Protein AF-A0A0B0D6A2-F1 (afdb_monomer)

Mean predicted aligned error: 3.32 Å

Nearest PDB structures (foldseek):
  2d1l-assembly1_A  TM=2.632E-01  e=4.284E+00  Mus musculus
  8vpb-assembly1_B  TM=2.645E-01  e=8.491E+00  Acetivibrio thermocellus ATCC 27405

pLDDT: mean 94.07, std 4.64, range [69.06, 98.62]

Structure (mmCIF, N/CA/C/O backbone):
data_AF-A0A0B0D6A2-F1
#
_entry.id   AF-A0A0B0D6A2-F1
#
loop_
_atom_site.group_PDB
_atom_site.id
_atom_site.type_symbol
_atom_site.label_atom_id
_atom_site.label_alt_id
_atom_site.label_comp_id
_atom_site.label_asym_id
_atom_site.label_entity_id
_atom_site.label_seq_id
_atom_site.pdbx_PDB_ins_code
_atom_site.Cartn_x
_atom_site.Cartn_y
_atom_site.Cartn_z
_atom_site.occupancy
_atom_site.B_iso_or_equiv
_atom_site.auth_seq_id
_atom_site.auth_comp_id
_atom_site.auth_asym_id
_atom_site.auth_atom_id
_atom_site.pdbx_PDB_model_num
ATOM 1 N N . MET A 1 1 ? -3.141 12.269 -12.142 1.00 69.06 1 MET A N 1
ATOM 2 C CA . MET A 1 1 ? -3.463 12.573 -13.558 1.00 69.06 1 MET A CA 1
ATOM 3 C C . MET A 1 1 ? -2.437 13.474 -14.232 1.00 69.06 1 MET A C 1
ATOM 5 O O . MET A 1 1 ? -1.941 13.069 -15.268 1.00 69.06 1 MET A O 1
ATOM 9 N N . ILE A 1 2 ? -2.063 14.629 -13.662 1.00 83.81 2 ILE A N 1
ATOM 10 C CA . ILE A 1 2 ? -1.021 15.495 -14.260 1.00 83.81 2 ILE A CA 1
ATOM 11 C C . ILE A 1 2 ? 0.312 14.745 -14.429 1.00 83.81 2 ILE A C 1
ATOM 13 O O . ILE A 1 2 ? 0.872 14.761 -15.517 1.00 83.81 2 ILE A O 1
ATOM 17 N N . ALA A 1 3 ? 0.753 14.009 -13.398 1.00 83.19 3 ALA A N 1
ATOM 18 C CA . ALA A 1 3 ? 1.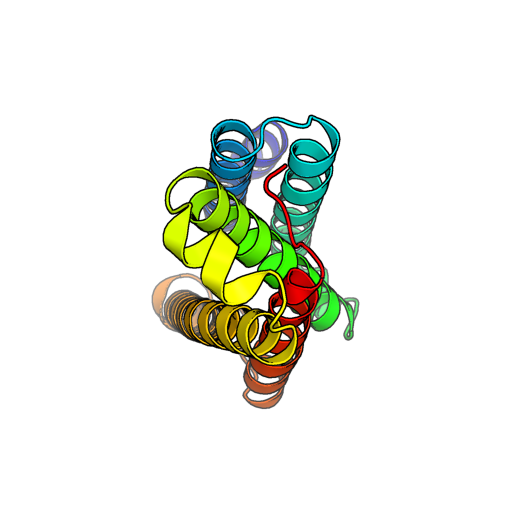948 13.163 -13.479 1.00 83.19 3 ALA A CA 1
ATOM 19 C C . ALA A 1 3 ? 1.858 12.156 -14.638 1.00 83.19 3 ALA A C 1
ATOM 21 O O . ALA A 1 3 ? 2.715 12.161 -15.506 1.00 83.19 3 ALA A O 1
ATOM 22 N N . ALA A 1 4 ? 0.779 11.370 -14.728 1.00 85.88 4 ALA A N 1
ATOM 23 C CA . ALA A 1 4 ? 0.582 10.424 -15.833 1.00 85.88 4 ALA A CA 1
ATOM 24 C C . ALA A 1 4 ? 0.647 11.098 -17.217 1.00 85.88 4 ALA A C 1
ATOM 26 O O . ALA A 1 4 ? 1.235 10.544 -18.136 1.00 85.88 4 ALA A O 1
ATOM 27 N N . GLY A 1 5 ? 0.093 12.308 -17.359 1.00 87.19 5 GLY A N 1
ATOM 28 C CA . GLY A 1 5 ? 0.196 13.085 -18.596 1.00 87.19 5 GLY A CA 1
ATOM 29 C C . GLY A 1 5 ? 1.639 13.444 -18.959 1.00 87.19 5 GLY A C 1
ATOM 30 O O . GLY A 1 5 ? 2.003 13.336 -20.122 1.00 87.19 5 GLY A O 1
ATOM 31 N N . TYR A 1 6 ? 2.465 13.807 -17.975 1.00 91.44 6 TYR A N 1
ATOM 32 C CA . TYR A 1 6 ? 3.890 14.083 -18.181 1.00 91.44 6 TYR A CA 1
ATOM 33 C C . TYR A 1 6 ? 4.639 12.848 -18.710 1.00 91.44 6 TYR A C 1
ATOM 35 O O . TYR A 1 6 ? 5.234 12.916 -19.779 1.00 91.44 6 TYR A O 1
ATOM 43 N N . TYR A 1 7 ? 4.504 11.691 -18.051 1.00 91.19 7 TYR A N 1
ATOM 44 C CA . TYR A 1 7 ? 5.149 10.446 -18.500 1.00 91.19 7 TYR A CA 1
ATOM 45 C C . TYR A 1 7 ? 4.638 9.952 -19.863 1.00 91.19 7 TYR A C 1
ATOM 47 O O . TYR A 1 7 ? 5.391 9.352 -20.628 1.00 91.19 7 TYR A O 1
ATOM 55 N N . ALA A 1 8 ? 3.370 10.217 -20.195 1.00 92.12 8 ALA A N 1
ATOM 56 C CA . ALA A 1 8 ? 2.814 9.873 -21.501 1.00 92.12 8 ALA A CA 1
ATOM 57 C C . ALA A 1 8 ? 3.469 10.666 -22.644 1.00 92.12 8 ALA A C 1
ATOM 59 O O . ALA A 1 8 ? 3.678 10.109 -23.720 1.00 92.12 8 ALA A O 1
ATOM 60 N N . LEU A 1 9 ? 3.819 11.938 -22.414 1.00 93.44 9 LEU A N 1
ATOM 61 C CA . LEU A 1 9 ? 4.528 12.760 -23.404 1.00 93.44 9 LEU A CA 1
ATOM 62 C C . LEU A 1 9 ? 5.934 12.220 -23.696 1.00 93.44 9 LEU A C 1
ATOM 64 O O . LEU A 1 9 ? 6.386 12.304 -24.835 1.00 93.44 9 LEU A O 1
ATOM 68 N N . ASP A 1 10 ? 6.565 11.591 -22.704 1.00 90.75 10 ASP A N 1
ATOM 69 C CA . ASP A 1 10 ? 7.868 10.931 -22.835 1.00 90.75 10 ASP A CA 1
ATOM 70 C C . ASP A 1 10 ? 7.766 9.484 -23.369 1.00 90.75 10 ASP A C 1
ATOM 72 O O . ASP A 1 10 ? 8.765 8.772 -23.448 1.00 90.75 10 ASP A O 1
ATOM 76 N N . GLY A 1 11 ? 6.564 9.011 -23.731 1.00 90.62 11 GLY A N 1
ATOM 77 C CA . GLY A 1 11 ? 6.340 7.664 -24.275 1.00 90.62 11 GLY A CA 1
ATOM 78 C C . GLY A 1 11 ? 6.455 6.527 -23.252 1.00 90.62 11 GLY A C 1
ATOM 79 O O . GLY A 1 11 ? 6.547 5.357 -23.628 1.00 90.62 11 GLY A O 1
ATOM 80 N N . ARG A 1 12 ? 6.433 6.842 -21.953 1.00 91.62 12 ARG A N 1
ATOM 81 C CA . ARG A 1 12 ? 6.666 5.900 -20.850 1.00 91.62 12 ARG A CA 1
ATOM 82 C C . ARG A 1 12 ? 5.379 5.193 -20.406 1.00 91.62 12 ARG A C 1
ATOM 84 O O . ARG A 1 12 ? 4.864 5.398 -19.310 1.00 91.62 12 ARG A O 1
ATOM 91 N N . TRP A 1 13 ? 4.818 4.366 -21.286 1.00 91.62 13 TRP A N 1
ATOM 92 C CA . TRP A 1 13 ? 3.461 3.814 -21.126 1.00 91.62 13 TRP A CA 1
ATOM 93 C C . TRP A 1 13 ? 3.270 2.865 -19.935 1.00 91.62 13 TRP A C 1
ATOM 95 O O . TRP A 1 13 ? 2.176 2.824 -19.369 1.00 91.62 13 TRP A O 1
ATOM 105 N N . VAL A 1 14 ? 4.311 2.134 -19.527 1.00 90.81 14 VAL A N 1
ATOM 106 C CA . VAL A 1 14 ? 4.262 1.279 -18.327 1.00 90.81 14 VAL A CA 1
ATOM 107 C C . VAL A 1 14 ? 4.082 2.142 -17.075 1.00 90.81 14 VAL A C 1
ATOM 109 O O . VAL A 1 14 ? 3.174 1.900 -16.282 1.00 90.81 14 VAL A O 1
ATOM 112 N N . ASP A 1 15 ? 4.856 3.221 -16.957 1.00 93.44 15 ASP A N 1
ATOM 113 C CA . ASP A 1 15 ? 4.767 4.164 -15.836 1.00 93.44 15 ASP A CA 1
ATOM 114 C C . ASP A 1 15 ? 3.410 4.873 -15.797 1.00 93.44 15 ASP A C 1
ATOM 116 O O . ASP A 1 15 ? 2.820 5.071 -14.733 1.00 93.44 15 ASP A O 1
ATOM 120 N N . VAL A 1 16 ? 2.860 5.201 -16.972 1.00 94.12 16 VAL A N 1
ATOM 121 C CA . VAL A 1 16 ? 1.493 5.723 -17.097 1.00 94.12 16 VAL A CA 1
ATOM 122 C C . VAL A 1 16 ? 0.480 4.729 -16.532 1.00 94.12 16 VAL A C 1
ATOM 124 O O . VAL A 1 16 ? -0.390 5.135 -15.761 1.00 94.12 16 VAL A O 1
ATOM 127 N N . ALA A 1 17 ? 0.586 3.439 -16.865 1.00 93.25 17 ALA A N 1
ATOM 128 C CA . ALA A 1 17 ? -0.319 2.414 -16.345 1.00 93.25 17 ALA A CA 1
ATOM 129 C C . ALA A 1 17 ? -0.239 2.303 -14.811 1.00 93.25 17 ALA A C 1
ATOM 131 O O . ALA A 1 17 ? -1.278 2.285 -14.145 1.00 93.25 17 ALA A O 1
ATOM 132 N N . VAL A 1 18 ? 0.970 2.327 -14.241 1.00 93.12 18 VAL A N 1
ATOM 133 C CA . VAL A 1 18 ? 1.188 2.320 -12.782 1.00 93.12 18 VAL A CA 1
ATOM 134 C C . VAL A 1 18 ? 0.595 3.573 -12.123 1.00 93.12 18 VAL A C 1
ATOM 136 O O . VAL A 1 18 ? -0.105 3.484 -11.113 1.00 93.12 18 VAL A O 1
ATOM 139 N N . LEU A 1 19 ? 0.783 4.754 -12.718 1.00 95.12 19 LEU A N 1
ATOM 140 C CA . LEU A 1 19 ? 0.201 6.006 -12.221 1.00 95.12 19 LEU A CA 1
ATOM 141 C C . LEU A 1 19 ? -1.328 6.034 -12.309 1.00 95.12 19 LEU A C 1
ATOM 143 O O . LEU A 1 19 ? -1.978 6.635 -11.449 1.00 95.12 19 LEU A O 1
ATOM 147 N N . LEU A 1 20 ? -1.919 5.402 -13.323 1.00 95.94 20 LEU A N 1
ATOM 148 C CA . LEU A 1 20 ? -3.370 5.242 -13.428 1.00 95.94 20 LEU A CA 1
ATOM 149 C C . LEU A 1 20 ? -3.902 4.279 -12.361 1.00 95.94 20 LEU A C 1
ATOM 151 O O . LEU A 1 20 ? -4.932 4.573 -11.752 1.00 95.94 20 LEU A O 1
ATOM 155 N N . LEU A 1 21 ? -3.181 3.191 -12.072 1.00 95.12 21 LEU A N 1
ATOM 156 C CA . LEU A 1 21 ? -3.506 2.278 -10.973 1.00 95.12 21 LEU A CA 1
ATOM 157 C C . LEU A 1 21 ? -3.455 2.994 -9.613 1.00 95.12 21 LEU A C 1
ATOM 159 O O . LEU A 1 21 ? -4.405 2.911 -8.833 1.00 95.12 21 LEU A O 1
ATOM 163 N N . ALA A 1 22 ? -2.413 3.784 -9.350 1.00 96.06 22 ALA A N 1
ATOM 164 C CA . ALA A 1 22 ? -2.365 4.632 -8.158 1.00 96.06 22 ALA A CA 1
ATOM 165 C C . ALA A 1 22 ? -3.493 5.676 -8.146 1.00 96.06 22 ALA A C 1
ATOM 167 O O . ALA A 1 22 ? -4.095 5.926 -7.101 1.00 96.06 22 ALA A O 1
ATOM 168 N N . GLY A 1 23 ? -3.834 6.243 -9.308 1.00 96.44 23 GLY A N 1
ATOM 169 C CA . GLY A 1 23 ? -4.979 7.135 -9.486 1.00 96.44 23 GLY A CA 1
ATOM 170 C C . GLY A 1 23 ? -6.310 6.486 -9.095 1.00 96.44 23 GLY A C 1
ATOM 171 O O . GLY A 1 23 ? -7.126 7.125 -8.429 1.00 96.44 23 GLY A O 1
ATOM 172 N N . LEU A 1 24 ? -6.513 5.204 -9.415 1.00 96.69 24 LEU A N 1
ATOM 173 C CA . LEU A 1 24 ? -7.662 4.436 -8.930 1.00 96.69 24 LEU A CA 1
ATOM 174 C C . LEU A 1 24 ? -7.663 4.350 -7.396 1.00 96.69 24 LEU A C 1
ATOM 176 O O . LEU A 1 24 ? -8.701 4.580 -6.777 1.00 96.69 24 LEU A O 1
ATOM 180 N N . GLY A 1 25 ? -6.506 4.107 -6.773 1.00 96.31 25 GLY A N 1
ATOM 181 C CA . GLY A 1 25 ? -6.349 4.160 -5.315 1.00 96.31 25 GLY A CA 1
ATOM 182 C C . GLY A 1 25 ? -6.749 5.517 -4.719 1.00 96.31 25 GLY A C 1
ATOM 183 O O . GLY A 1 25 ? -7.463 5.573 -3.717 1.00 96.31 25 GLY A O 1
ATOM 184 N N . GLN A 1 26 ? -6.379 6.623 -5.372 1.00 97.06 26 GLN A N 1
ATOM 185 C CA . GLN A 1 26 ? -6.811 7.968 -4.971 1.00 97.06 26 GLN A CA 1
ATOM 186 C C . GLN A 1 26 ? -8.336 8.116 -5.066 1.00 97.06 26 GLN A C 1
ATOM 188 O O . GLN A 1 26 ? -8.968 8.563 -4.110 1.00 97.06 26 GLN A O 1
ATOM 193 N N . VAL A 1 27 ? -8.953 7.693 -6.175 1.00 97.38 27 VAL A N 1
ATOM 194 C CA . VAL A 1 27 ? -10.419 7.715 -6.338 1.00 97.38 27 VAL A CA 1
ATOM 195 C C . VAL A 1 27 ? -11.104 6.919 -5.225 1.00 97.38 27 VAL A C 1
ATOM 197 O O . VAL A 1 27 ? -12.052 7.412 -4.612 1.00 97.38 27 VAL A O 1
ATOM 200 N N . ILE A 1 28 ? -10.595 5.727 -4.904 1.00 97.25 28 ILE A N 1
ATOM 201 C CA . ILE A 1 28 ? -11.104 4.907 -3.798 1.00 97.25 28 ILE A CA 1
ATOM 202 C C . ILE A 1 28 ? -11.001 5.666 -2.470 1.00 97.25 28 ILE A C 1
ATOM 204 O O . ILE A 1 28 ? -11.986 5.713 -1.731 1.00 97.25 28 ILE A O 1
ATOM 208 N N . ALA A 1 29 ? -9.875 6.327 -2.183 1.00 96.75 29 ALA A N 1
ATOM 209 C CA . ALA A 1 29 ? -9.720 7.136 -0.974 1.00 96.75 29 ALA A CA 1
ATOM 210 C C . ALA A 1 29 ? -10.791 8.236 -0.885 1.00 96.75 29 ALA A C 1
ATOM 212 O O . ALA A 1 29 ? -11.419 8.409 0.162 1.00 96.75 29 ALA A O 1
ATOM 213 N N . PHE A 1 30 ? -11.046 8.948 -1.988 1.00 95.81 30 PHE A N 1
ATOM 214 C CA . PHE A 1 30 ? -12.080 9.985 -2.060 1.00 95.81 30 PHE A CA 1
ATOM 215 C C . PHE A 1 30 ? -13.491 9.442 -1.814 1.00 95.81 30 PHE A C 1
ATOM 217 O O . PHE A 1 30 ? -14.277 10.092 -1.119 1.00 95.81 30 PHE A O 1
ATOM 224 N N . LEU A 1 31 ? -13.803 8.263 -2.355 1.00 96.38 31 LEU A N 1
ATOM 225 C CA . LEU A 1 31 ? -15.113 7.632 -2.206 1.00 96.38 31 LEU A CA 1
ATOM 226 C C . LEU A 1 31 ? -15.327 7.035 -0.813 1.00 96.38 31 LEU A C 1
ATOM 228 O O . LEU A 1 31 ? -16.442 7.072 -0.293 1.00 96.38 31 LEU A O 1
ATOM 232 N N . TRP A 1 32 ? -14.291 6.436 -0.223 1.00 96.75 32 TRP A N 1
ATOM 233 C CA . TRP A 1 32 ? -14.436 5.619 0.982 1.00 96.75 32 TRP A CA 1
ATOM 234 C C . TRP A 1 32 ? -14.153 6.369 2.275 1.00 96.75 32 TRP A C 1
ATOM 236 O O . TRP A 1 32 ? -14.624 5.912 3.311 1.00 96.75 32 TRP A O 1
ATOM 246 N N . PHE A 1 33 ? -13.459 7.509 2.242 1.00 97.00 33 PHE A N 1
ATOM 247 C CA . PHE A 1 33 ? -13.287 8.380 3.408 1.00 97.00 33 PHE A CA 1
ATOM 248 C C . PHE A 1 33 ? -14.195 9.600 3.346 1.00 97.00 33 PHE A C 1
ATOM 250 O O . PHE A 1 33 ? -14.392 10.183 2.279 1.00 97.00 33 PHE A O 1
ATOM 257 N N . ARG A 1 34 ? -14.703 10.046 4.500 1.00 92.06 34 ARG A N 1
ATOM 258 C CA . ARG A 1 34 ? -15.432 11.323 4.617 1.00 92.06 34 ARG A CA 1
ATOM 259 C C . ARG A 1 34 ? -14.513 12.485 4.977 1.00 92.06 34 ARG A C 1
ATOM 261 O O . ARG A 1 34 ? -14.733 13.605 4.524 1.00 92.06 34 ARG A O 1
ATOM 268 N N . THR A 1 35 ? -13.482 12.222 5.768 1.00 94.25 35 THR A N 1
ATOM 269 C CA . THR A 1 35 ? -12.536 13.232 6.242 1.00 94.25 35 THR A CA 1
ATOM 270 C C . THR A 1 35 ? -11.487 13.582 5.181 1.00 94.25 35 THR A C 1
ATOM 272 O O . THR A 1 35 ? -10.892 12.693 4.568 1.00 94.25 35 THR A O 1
ATOM 275 N N . PRO A 1 36 ? -11.191 14.880 4.981 1.00 94.81 36 PRO A N 1
ATOM 276 C CA . PRO A 1 36 ? -10.223 15.321 3.977 1.00 94.81 36 PRO A CA 1
ATOM 277 C C . PRO A 1 36 ? -8.796 14.859 4.296 1.00 94.81 36 PRO A C 1
ATOM 279 O O . PRO A 1 36 ? -8.048 14.518 3.387 1.00 94.81 36 PRO A O 1
ATOM 282 N N . HIS A 1 37 ? -8.435 14.775 5.579 1.00 95.38 37 HIS A N 1
ATOM 283 C CA . HIS A 1 37 ? -7.113 14.315 6.004 1.00 95.38 37 HIS A CA 1
ATOM 284 C C . HIS A 1 37 ? -6.825 12.872 5.560 1.00 95.38 37 HIS A C 1
ATOM 286 O O . HIS A 1 37 ? -5.783 12.611 4.969 1.00 95.38 37 HIS A O 1
ATOM 292 N N . ALA A 1 38 ? -7.750 11.933 5.799 1.00 95.75 38 ALA A N 1
ATOM 293 C CA . ALA A 1 38 ? -7.555 10.534 5.408 1.00 95.75 38 ALA A CA 1
ATOM 294 C C . ALA A 1 38 ? -7.433 10.380 3.883 1.00 95.75 38 ALA A C 1
ATOM 296 O O . ALA A 1 38 ? -6.567 9.644 3.404 1.00 95.75 38 ALA A O 1
ATOM 297 N N . ARG A 1 39 ? -8.232 11.148 3.124 1.00 97.38 39 ARG A N 1
ATOM 298 C CA . ARG A 1 39 ? -8.129 11.234 1.658 1.00 97.38 39 ARG A CA 1
ATOM 299 C C . ARG A 1 39 ? -6.754 11.720 1.218 1.00 97.38 39 ARG A C 1
ATOM 301 O O . ARG A 1 39 ? -6.143 11.084 0.365 1.00 97.38 39 ARG A O 1
ATOM 308 N N . ALA A 1 40 ? -6.274 12.820 1.798 1.00 97.25 40 ALA A N 1
ATOM 309 C CA . ALA A 1 40 ? -4.995 13.425 1.444 1.00 97.25 40 ALA A CA 1
ATOM 310 C C . ALA A 1 40 ? -3.819 12.488 1.742 1.00 97.25 40 ALA A C 1
ATOM 312 O O . ALA A 1 40 ? -2.989 12.272 0.866 1.00 97.25 40 ALA A O 1
ATOM 313 N N . VAL A 1 41 ? -3.788 11.873 2.931 1.00 97.75 41 VAL A N 1
ATOM 314 C CA . VAL A 1 41 ? -2.724 10.936 3.324 1.00 97.75 41 VAL A CA 1
ATOM 315 C C . VAL A 1 41 ? -2.675 9.732 2.386 1.00 97.75 41 VAL A C 1
ATOM 317 O O . VAL A 1 41 ? -1.625 9.456 1.814 1.00 97.75 41 VAL A O 1
ATOM 320 N N . CYS A 1 42 ? -3.803 9.047 2.169 1.00 97.88 42 CYS A N 1
ATOM 321 C CA . CYS A 1 42 ? -3.823 7.885 1.277 1.00 97.88 42 CYS A CA 1
ATOM 322 C C . CYS A 1 42 ? -3.472 8.285 -0.160 1.00 97.88 42 CYS A C 1
ATOM 324 O O . CYS A 1 42 ? -2.712 7.587 -0.823 1.00 97.88 42 CYS A O 1
ATOM 326 N N . SER A 1 43 ? -3.972 9.432 -0.631 1.00 97.31 43 SER A N 1
ATOM 327 C CA . SER A 1 43 ? -3.701 9.887 -1.995 1.00 97.31 43 SER A CA 1
ATOM 328 C C . SER A 1 43 ? -2.240 10.259 -2.218 1.00 97.31 43 SER A C 1
ATOM 330 O O . SER A 1 43 ? -1.711 9.987 -3.296 1.00 97.31 43 SER A O 1
ATOM 332 N N . LEU A 1 44 ? -1.598 10.869 -1.217 1.00 97.81 44 LEU A N 1
ATOM 333 C CA . LEU A 1 44 ? -0.179 11.199 -1.255 1.00 97.81 44 LEU A CA 1
ATOM 334 C C . LEU A 1 44 ? 0.663 9.927 -1.286 1.00 97.81 44 LEU A C 1
ATOM 336 O O . LEU A 1 44 ? 1.511 9.806 -2.158 1.00 97.81 44 LEU A O 1
ATOM 340 N N . ILE A 1 45 ? 0.373 8.958 -0.412 1.00 98.25 45 ILE A N 1
ATOM 341 C CA . ILE A 1 45 ? 1.085 7.674 -0.380 1.00 98.25 45 ILE A CA 1
ATOM 342 C C . ILE A 1 45 ? 0.994 6.963 -1.739 1.00 98.25 45 ILE A C 1
ATOM 344 O O . ILE A 1 45 ? 2.023 6.563 -2.275 1.00 98.25 45 ILE A O 1
ATOM 348 N N . MET A 1 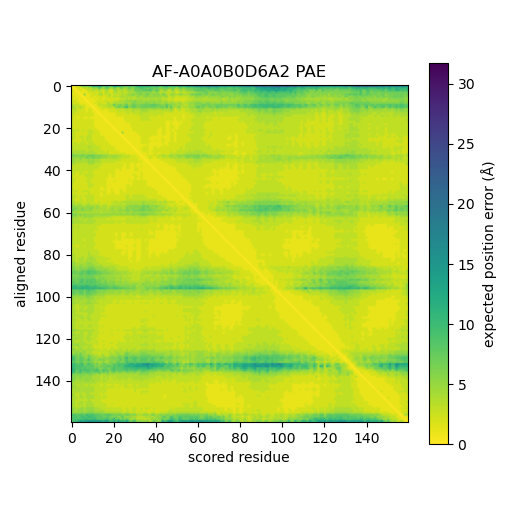46 ? -0.205 6.851 -2.328 1.00 97.62 46 MET A N 1
ATOM 349 C CA . MET A 1 46 ? -0.378 6.207 -3.641 1.00 97.62 46 MET A CA 1
ATOM 350 C C . MET A 1 46 ? 0.396 6.931 -4.747 1.00 97.62 46 MET A C 1
ATOM 352 O O . MET A 1 46 ? 1.018 6.288 -5.589 1.00 97.62 46 MET A O 1
ATOM 356 N N . LEU A 1 47 ? 0.385 8.269 -4.744 1.00 96.69 47 LEU A N 1
ATOM 357 C CA . LEU A 1 47 ? 1.143 9.050 -5.720 1.00 96.69 47 LEU A CA 1
ATOM 358 C C . LEU A 1 47 ? 2.651 8.860 -5.541 1.00 96.69 47 LEU A C 1
ATOM 360 O O . LEU A 1 47 ? 3.353 8.652 -6.524 1.00 96.69 47 LEU A O 1
ATOM 364 N N . THR A 1 48 ? 3.140 8.920 -4.301 1.00 97.25 48 THR A N 1
ATOM 365 C CA . THR A 1 48 ? 4.555 8.718 -3.986 1.00 97.25 48 THR A CA 1
ATOM 366 C C . THR A 1 48 ? 5.013 7.330 -4.409 1.00 97.25 48 THR A C 1
ATOM 368 O O . THR A 1 48 ? 6.073 7.232 -5.017 1.00 97.25 48 THR A O 1
ATOM 371 N N . ALA A 1 49 ? 4.218 6.285 -4.163 1.00 96.06 49 ALA A N 1
ATOM 372 C CA . ALA A 1 49 ? 4.535 4.929 -4.600 1.00 96.06 49 ALA A CA 1
ATOM 373 C C . ALA A 1 49 ? 4.692 4.851 -6.129 1.00 96.06 49 ALA A C 1
ATOM 375 O O . ALA A 1 49 ? 5.747 4.472 -6.625 1.00 96.06 49 ALA A O 1
ATOM 376 N N . ALA A 1 50 ? 3.699 5.325 -6.888 1.00 95.38 50 ALA A N 1
ATOM 377 C CA . ALA A 1 50 ? 3.758 5.265 -8.350 1.00 95.38 50 ALA A CA 1
ATOM 378 C C . ALA A 1 50 ? 4.881 6.115 -8.963 1.00 95.38 50 ALA A C 1
ATOM 380 O O . ALA A 1 50 ? 5.521 5.682 -9.916 1.00 95.38 50 ALA A O 1
ATOM 381 N N . VAL A 1 51 ? 5.145 7.311 -8.426 1.00 95.31 51 VAL A N 1
ATOM 382 C CA . VAL A 1 51 ? 6.270 8.143 -8.887 1.00 95.31 51 VAL A CA 1
ATOM 383 C C . VAL A 1 51 ? 7.611 7.504 -8.519 1.00 95.31 51 VAL A C 1
ATOM 385 O O . VAL A 1 51 ? 8.550 7.586 -9.301 1.00 95.31 51 VAL A O 1
ATOM 388 N N . SER A 1 52 ? 7.709 6.839 -7.364 1.00 94.81 52 SER A N 1
ATOM 389 C CA . SER A 1 52 ? 8.934 6.132 -6.965 1.00 94.81 52 SER A CA 1
ATOM 390 C C . SER A 1 52 ? 9.246 4.968 -7.900 1.00 94.81 52 SER A C 1
ATOM 392 O O . SER A 1 52 ? 10.398 4.819 -8.304 1.00 94.81 52 SER A O 1
ATOM 394 N N . ALA A 1 53 ? 8.220 4.206 -8.289 1.00 91.81 53 ALA A N 1
ATOM 395 C CA . ALA A 1 53 ? 8.340 3.154 -9.292 1.00 91.81 53 ALA A CA 1
ATOM 396 C C . ALA A 1 53 ? 8.767 3.724 -10.652 1.00 91.81 53 ALA A C 1
ATOM 398 O O . ALA A 1 53 ? 9.750 3.266 -11.231 1.00 91.81 53 ALA A O 1
ATOM 399 N N . ALA A 1 54 ? 8.092 4.782 -11.121 1.00 92.25 54 ALA A N 1
ATOM 400 C CA . ALA A 1 54 ? 8.420 5.414 -12.394 1.00 92.25 54 ALA A CA 1
ATOM 401 C C . ALA A 1 54 ? 9.870 5.921 -12.413 1.00 92.25 54 ALA A C 1
ATOM 403 O O . ALA A 1 54 ? 10.638 5.632 -13.321 1.00 92.25 54 ALA A O 1
ATOM 404 N N . GLU A 1 55 ? 10.314 6.633 -11.385 1.00 93.19 55 GLU A N 1
ATOM 405 C CA . GLU A 1 55 ? 11.676 7.177 -11.340 1.00 93.19 55 GLU A CA 1
ATOM 406 C C . GLU A 1 55 ? 12.760 6.149 -10.972 1.00 93.19 55 GLU A C 1
ATOM 408 O O . GLU A 1 55 ? 13.931 6.522 -10.831 1.00 93.19 55 GLU A O 1
ATOM 413 N N . GLN A 1 56 ? 12.394 4.868 -10.822 1.00 89.69 56 GLN A N 1
ATOM 414 C CA . GLN A 1 56 ? 13.298 3.790 -10.411 1.00 89.69 56 GLN A CA 1
ATOM 415 C C . GLN A 1 56 ? 14.051 4.157 -9.120 1.00 89.69 56 GLN A C 1
ATOM 417 O O . GLN A 1 56 ? 15.253 3.926 -8.962 1.00 89.69 56 GLN A O 1
ATOM 422 N N . LEU A 1 57 ? 13.339 4.797 -8.182 1.00 90.88 57 LEU A N 1
ATOM 423 C CA . LEU A 1 57 ? 13.904 5.243 -6.908 1.00 90.88 57 LEU A CA 1
ATOM 424 C C . LEU A 1 57 ? 14.323 4.058 -6.033 1.00 90.88 57 LEU A C 1
ATOM 426 O O . LEU A 1 57 ? 15.287 4.176 -5.278 1.00 90.88 57 LEU A O 1
ATOM 430 N N . TYR A 1 58 ? 13.645 2.921 -6.182 1.00 85.75 58 TYR A N 1
ATOM 431 C CA . TYR A 1 58 ? 13.933 1.670 -5.478 1.00 85.75 58 TYR A CA 1
ATOM 432 C C . TYR A 1 58 ? 15.346 1.157 -5.771 1.00 85.75 58 TYR A C 1
ATOM 434 O O . TYR A 1 58 ? 16.077 0.791 -4.856 1.00 85.75 58 TYR A O 1
ATOM 442 N N . SER A 1 59 ? 15.809 1.285 -7.018 1.00 85.25 59 SER A N 1
ATOM 443 C CA . SER A 1 59 ? 17.180 0.923 -7.399 1.00 85.25 59 SER A CA 1
ATOM 444 C C . SER A 1 59 ? 18.237 1.895 -6.861 1.00 85.25 59 SER A C 1
ATOM 446 O O . SER A 1 59 ? 19.419 1.561 -6.806 1.00 85.25 59 SER A O 1
ATOM 448 N N . ARG A 1 60 ? 17.842 3.119 -6.483 1.00 89.50 60 ARG A N 1
ATOM 449 C CA . ARG A 1 60 ? 18.756 4.159 -5.973 1.00 89.50 60 ARG A CA 1
ATOM 450 C C . ARG A 1 60 ? 18.846 4.168 -4.451 1.00 89.50 60 ARG A C 1
ATOM 452 O O . ARG A 1 60 ? 19.885 4.533 -3.904 1.00 89.50 60 ARG A O 1
ATOM 459 N N . ILE A 1 61 ? 17.762 3.815 -3.766 1.00 92.75 61 ILE A N 1
ATOM 460 C CA . ILE A 1 61 ? 17.642 3.882 -2.310 1.00 92.75 61 ILE A CA 1
ATOM 461 C C . ILE A 1 61 ? 17.122 2.533 -1.810 1.00 92.75 61 ILE A C 1
ATOM 463 O O . ILE A 1 61 ? 15.923 2.285 -1.795 1.00 92.75 61 ILE A O 1
ATOM 467 N N . TRP A 1 62 ? 18.042 1.689 -1.343 1.00 87.31 62 TRP A N 1
ATOM 468 C CA . TRP A 1 62 ? 17.788 0.279 -1.018 1.00 87.31 62 TRP A CA 1
ATOM 469 C C . TRP A 1 62 ? 16.681 0.018 0.021 1.00 87.31 62 TRP A C 1
ATOM 471 O O . TRP A 1 62 ? 16.107 -1.059 0.037 1.00 87.31 62 TRP A O 1
ATOM 481 N N . TRP A 1 63 ? 16.390 0.967 0.918 1.00 92.44 63 TRP A N 1
ATOM 482 C CA . TRP A 1 63 ? 15.336 0.824 1.936 1.00 92.44 63 TRP A CA 1
ATOM 483 C C . TRP A 1 63 ? 14.007 1.464 1.520 1.00 92.44 63 TRP A C 1
ATOM 485 O O . TRP A 1 63 ? 13.009 1.336 2.231 1.00 92.44 63 TRP A O 1
ATOM 495 N N . TRP A 1 64 ? 13.999 2.212 0.412 1.00 95.50 64 TRP A N 1
ATOM 496 C CA . TRP A 1 64 ? 12.844 3.001 -0.003 1.00 95.50 64 TRP A CA 1
ATOM 497 C C . TRP A 1 64 ? 11.677 2.115 -0.403 1.00 95.50 64 TRP A C 1
ATOM 499 O O . TRP A 1 64 ? 10.543 2.420 -0.044 1.00 95.50 64 TRP A O 1
ATOM 509 N N . ASP A 1 65 ? 11.965 1.009 -1.080 1.00 92.62 65 ASP A N 1
ATOM 510 C CA . ASP A 1 65 ? 10.937 0.082 -1.534 1.00 92.62 65 ASP A CA 1
ATOM 511 C C . ASP A 1 65 ? 10.184 -0.540 -0.359 1.00 92.62 65 ASP A C 1
ATOM 513 O O . ASP A 1 65 ? 8.978 -0.353 -0.201 1.00 92.62 65 ASP A O 1
ATOM 517 N N . ILE A 1 66 ? 10.942 -1.075 0.598 1.00 94.44 66 ILE A N 1
ATOM 518 C CA . ILE A 1 66 ? 10.431 -1.593 1.867 1.00 94.44 66 ILE A CA 1
ATOM 519 C C . ILE A 1 66 ? 9.553 -0.565 2.608 1.00 94.44 66 ILE A C 1
ATOM 521 O O . ILE A 1 66 ? 8.489 -0.904 3.143 1.00 94.44 66 ILE A O 1
ATOM 525 N N . LEU A 1 67 ? 9.984 0.705 2.677 1.00 96.75 67 LEU A N 1
ATOM 526 C CA . LEU A 1 67 ? 9.173 1.753 3.302 1.00 96.75 67 LEU A CA 1
ATOM 527 C C . LEU A 1 67 ? 7.864 1.959 2.535 1.00 96.75 67 LEU A C 1
ATOM 529 O O . LEU A 1 67 ? 6.808 2.082 3.163 1.00 96.75 67 LEU A O 1
ATOM 533 N N . ILE A 1 68 ? 7.928 2.034 1.205 1.00 97.31 68 ILE A N 1
ATOM 534 C CA . ILE A 1 68 ? 6.754 2.242 0.363 1.00 97.31 68 ILE A CA 1
ATOM 535 C C . ILE A 1 68 ? 5.781 1.074 0.493 1.00 97.31 68 ILE A C 1
ATOM 537 O O . ILE A 1 68 ? 4.599 1.338 0.707 1.00 97.31 68 ILE A O 1
ATOM 541 N N . HIS A 1 69 ? 6.245 -0.175 0.496 1.00 97.12 69 HIS A N 1
ATOM 542 C CA . HIS A 1 69 ? 5.409 -1.347 0.751 1.00 97.12 69 HIS A CA 1
ATOM 543 C C . HIS A 1 69 ? 4.688 -1.256 2.097 1.00 97.12 69 HIS A C 1
ATOM 545 O O . HIS A 1 69 ? 3.467 -1.439 2.166 1.00 97.12 69 HIS A O 1
ATOM 551 N N . PHE A 1 70 ? 5.399 -0.861 3.157 1.00 98.56 70 PHE A N 1
ATOM 552 C CA . PHE A 1 70 ? 4.791 -0.635 4.467 1.00 98.56 70 PHE A CA 1
ATOM 553 C C . PHE A 1 70 ? 3.675 0.424 4.413 1.00 98.56 70 PHE A C 1
ATOM 555 O O . PHE A 1 70 ? 2.552 0.180 4.869 1.00 98.56 70 PHE A O 1
ATOM 562 N N . VAL A 1 71 ? 3.947 1.615 3.862 1.00 98.50 71 VAL A N 1
ATOM 563 C CA . VAL A 1 71 ? 2.959 2.710 3.876 1.00 98.50 71 VAL A CA 1
ATOM 564 C C . VAL A 1 71 ? 1.823 2.502 2.873 1.00 98.50 71 VAL A C 1
ATOM 566 O O . VAL A 1 71 ? 0.682 2.875 3.159 1.00 98.50 71 VAL A O 1
ATOM 569 N N . ALA A 1 72 ? 2.092 1.884 1.723 1.00 98.12 72 ALA A N 1
ATOM 570 C CA . ALA A 1 72 ? 1.105 1.615 0.686 1.00 98.12 72 ALA A CA 1
ATOM 571 C C . ALA A 1 72 ? 0.083 0.584 1.164 1.00 98.12 72 ALA A C 1
ATOM 573 O O . ALA A 1 72 ? -1.122 0.835 1.068 1.00 98.12 72 ALA A O 1
ATOM 574 N N . LEU A 1 73 ? 0.529 -0.520 1.771 1.00 98.25 73 LEU A N 1
ATOM 575 C CA . LEU A 1 73 ? -0.387 -1.522 2.318 1.00 98.25 73 LEU A CA 1
ATOM 576 C C . LEU A 1 73 ? -1.127 -1.018 3.554 1.00 98.25 73 LEU A C 1
ATOM 578 O O . LEU A 1 73 ? -2.317 -1.311 3.696 1.00 98.25 73 LEU A O 1
ATOM 582 N N . TYR A 1 74 ? -0.504 -0.173 4.382 1.00 98.62 74 TYR A N 1
ATOM 583 C CA . TYR A 1 74 ? -1.240 0.577 5.401 1.00 98.62 74 TYR A CA 1
ATOM 584 C C . TYR A 1 74 ? -2.389 1.387 4.775 1.00 98.62 74 TYR A C 1
ATOM 586 O O . TYR A 1 74 ? -3.527 1.288 5.232 1.00 98.62 74 TYR A O 1
ATOM 594 N N . A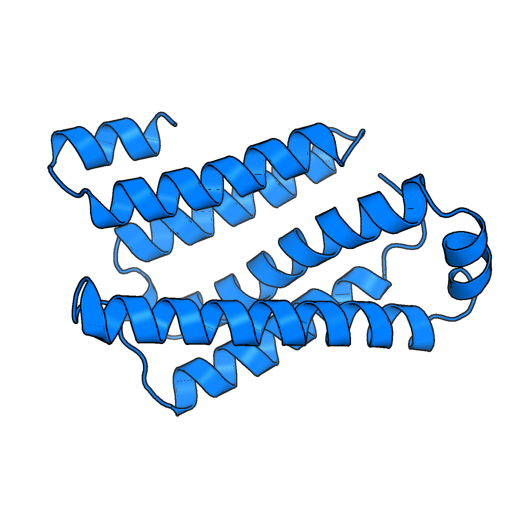LA A 1 75 ? -2.137 2.160 3.713 1.00 98.44 75 ALA A N 1
ATOM 595 C CA . ALA A 1 75 ? -3.159 2.993 3.077 1.00 98.44 75 ALA A CA 1
ATOM 596 C C . ALA A 1 75 ? -4.283 2.163 2.428 1.00 98.44 75 ALA A C 1
ATOM 598 O O . ALA A 1 75 ? -5.463 2.449 2.649 1.00 98.44 75 ALA A O 1
ATOM 599 N N . LEU A 1 76 ? -3.938 1.113 1.673 1.00 98.38 76 LEU A N 1
ATOM 600 C CA . LEU A 1 76 ? -4.899 0.206 1.032 1.00 98.38 76 LEU A CA 1
ATOM 601 C C . LEU A 1 76 ? -5.799 -0.489 2.053 1.00 98.38 76 LEU A C 1
ATOM 603 O O . LEU A 1 76 ? -7.029 -0.470 1.931 1.00 98.38 76 LEU A O 1
ATOM 607 N N . VAL A 1 77 ? -5.201 -1.043 3.107 1.00 98.50 77 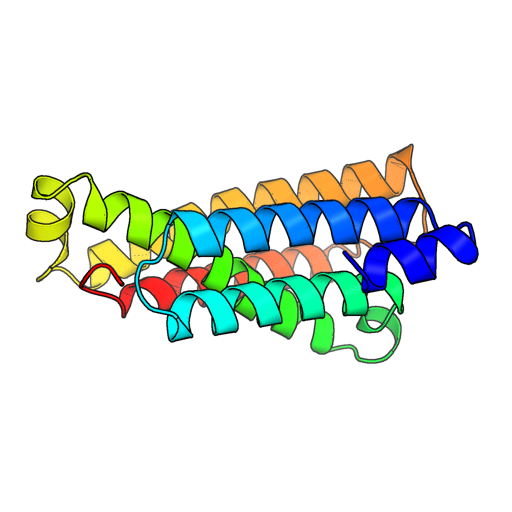VAL A N 1
ATOM 608 C CA . VAL A 1 77 ? -5.963 -1.707 4.164 1.00 98.50 77 VAL A CA 1
ATOM 609 C C . VAL A 1 77 ? -6.749 -0.695 4.987 1.00 98.50 77 VAL A C 1
ATOM 611 O O . VAL A 1 77 ? -7.874 -0.997 5.372 1.00 98.50 77 VAL A O 1
ATOM 614 N N . TRP A 1 78 ? -6.252 0.526 5.199 1.00 98.44 78 TRP A N 1
ATOM 615 C CA . TRP A 1 78 ? -7.016 1.571 5.881 1.00 98.44 78 TRP A CA 1
ATOM 616 C C . TRP A 1 78 ? -8.269 1.960 5.101 1.00 98.44 78 TRP A C 1
ATOM 618 O O . TRP A 1 78 ? -9.344 2.038 5.698 1.00 98.44 78 TRP A O 1
ATOM 628 N N . MET A 1 79 ? -8.169 2.118 3.779 1.00 98.31 79 MET A N 1
ATOM 629 C CA . MET A 1 79 ? -9.325 2.343 2.907 1.00 98.31 79 MET A CA 1
ATOM 630 C C . MET A 1 79 ? -10.352 1.210 3.041 1.00 98.31 79 MET A C 1
ATOM 632 O O . MET A 1 79 ? -11.523 1.464 3.347 1.00 98.31 79 MET A O 1
ATOM 636 N N . ALA A 1 80 ? -9.921 -0.044 2.875 1.00 97.81 80 ALA A N 1
ATOM 637 C CA . ALA A 1 80 ? -10.803 -1.207 2.979 1.00 97.81 80 ALA A CA 1
ATOM 638 C C . ALA A 1 80 ? -11.432 -1.338 4.377 1.00 97.81 80 ALA A C 1
ATOM 640 O O . ALA A 1 80 ? -12.642 -1.537 4.515 1.00 97.81 80 ALA A O 1
ATOM 641 N N . TRP A 1 81 ? -10.633 -1.156 5.427 1.00 97.44 81 TRP A N 1
ATOM 642 C CA . TRP A 1 81 ? -11.076 -1.199 6.816 1.00 97.44 81 TRP A CA 1
ATOM 643 C C . TRP A 1 81 ? -12.104 -0.111 7.113 1.00 97.44 81 TRP A C 1
ATOM 645 O O . TRP A 1 81 ? -13.144 -0.389 7.716 1.00 97.44 81 TRP A O 1
ATOM 655 N N . ASN A 1 82 ? -11.878 1.110 6.620 1.00 97.31 82 ASN A N 1
ATOM 656 C CA . ASN A 1 82 ? -12.827 2.210 6.748 1.00 97.31 82 ASN A CA 1
ATOM 657 C C . ASN A 1 82 ? -14.183 1.859 6.139 1.00 97.31 82 ASN A C 1
ATOM 659 O O . ASN A 1 82 ? -15.235 2.065 6.756 1.00 97.31 82 ASN A O 1
ATOM 663 N N . ARG A 1 83 ? -14.158 1.271 4.939 1.00 96.75 83 ARG A N 1
ATOM 664 C CA . ARG A 1 83 ? -15.356 0.828 4.229 1.00 96.75 83 ARG A CA 1
ATOM 665 C C . ARG A 1 83 ? -16.094 -0.272 4.994 1.00 96.75 83 ARG A C 1
ATOM 667 O O . ARG A 1 83 ? -17.323 -0.214 5.092 1.00 96.75 83 ARG A O 1
ATOM 674 N N . VAL A 1 84 ? -15.371 -1.232 5.576 1.00 96.62 84 VAL A N 1
ATOM 675 C CA . VAL A 1 84 ? -15.946 -2.304 6.408 1.00 96.62 84 VAL A CA 1
ATOM 676 C C . VAL A 1 84 ? -16.600 -1.732 7.666 1.00 96.62 84 VAL A C 1
ATOM 678 O O . VAL A 1 84 ? -17.766 -2.026 7.937 1.00 96.62 84 VAL A O 1
ATOM 681 N N . LEU A 1 85 ? -15.896 -0.877 8.412 1.00 95.81 85 LEU A N 1
ATOM 682 C CA . LEU A 1 85 ? -16.420 -0.274 9.640 1.00 95.81 85 LEU A CA 1
ATOM 683 C C . LEU A 1 85 ? -17.626 0.639 9.389 1.00 95.81 85 LEU A C 1
ATOM 685 O O . LEU A 1 85 ? -18.507 0.728 10.246 1.00 95.81 85 LEU A O 1
ATOM 689 N N . THR A 1 86 ? -17.675 1.294 8.227 1.00 95.88 86 THR A N 1
ATOM 690 C CA . THR A 1 86 ? -18.784 2.174 7.836 1.00 95.88 86 THR A CA 1
ATOM 691 C C . THR A 1 86 ? -20.062 1.389 7.538 1.00 95.88 86 THR A C 1
ATOM 693 O O . THR A 1 86 ? -21.140 1.804 7.954 1.00 95.88 86 THR A O 1
ATOM 696 N N . HIS A 1 87 ? -19.964 0.249 6.848 1.00 96.12 87 HIS A N 1
ATOM 697 C CA . HIS A 1 87 ? -21.143 -0.475 6.350 1.00 96.12 87 HIS A CA 1
ATOM 698 C C . HIS A 1 87 ? -21.534 -1.711 7.165 1.00 96.12 87 HIS A C 1
ATOM 700 O O . HIS A 1 87 ? -22.638 -2.225 6.993 1.00 96.12 87 HIS A O 1
ATOM 706 N N . HIS A 1 88 ? -20.683 -2.170 8.086 1.00 95.69 88 HIS A N 1
ATOM 707 C CA . HIS A 1 88 ? -20.965 -3.336 8.924 1.00 95.69 88 HIS A CA 1
ATOM 708 C C . HIS A 1 88 ? -20.884 -3.000 10.425 1.00 95.69 88 HIS A C 1
ATOM 710 O O . HIS A 1 88 ? -19.919 -3.371 11.100 1.00 95.69 88 HIS A O 1
ATOM 716 N N . PRO A 1 89 ? -21.931 -2.375 11.009 1.00 93.06 89 PRO A N 1
ATOM 717 C CA . PRO A 1 89 ? -21.957 -2.003 12.428 1.00 93.06 89 PRO A CA 1
ATOM 718 C C . PRO A 1 89 ? -21.738 -3.182 13.385 1.00 93.06 89 PRO A C 1
ATOM 720 O O . PRO A 1 89 ? -21.111 -3.024 14.431 1.00 93.06 89 PRO A O 1
ATOM 723 N N . ARG A 1 90 ? -22.197 -4.388 13.013 1.00 93.62 90 ARG A N 1
ATOM 724 C CA . ARG A 1 90 ? -21.960 -5.624 13.782 1.00 93.62 90 ARG A CA 1
ATOM 725 C C . ARG A 1 90 ? -20.473 -5.967 13.872 1.00 93.62 90 ARG A C 1
ATOM 727 O O . ARG A 1 90 ? -19.997 -6.342 14.941 1.00 93.62 90 ARG A O 1
ATOM 734 N N . VAL A 1 91 ? -19.736 -5.809 12.769 1.00 92.81 91 VAL A N 1
ATOM 735 C CA . VAL A 1 91 ? -18.280 -6.002 12.742 1.00 92.81 91 VAL A CA 1
ATOM 736 C C . VAL A 1 91 ? -17.614 -4.943 13.608 1.00 92.81 91 VAL A C 1
ATOM 738 O O . VAL A 1 91 ? -16.852 -5.306 14.499 1.00 92.81 91 VAL A O 1
ATOM 741 N N . ARG A 1 92 ? -17.975 -3.661 13.435 1.00 93.31 92 ARG A N 1
ATOM 742 C CA . ARG A 1 92 ? -17.463 -2.559 14.268 1.00 93.31 92 ARG A CA 1
ATOM 743 C C . ARG A 1 92 ? -17.646 -2.849 15.760 1.00 93.31 92 ARG A C 1
ATOM 745 O O . ARG A 1 92 ? -16.679 -2.766 16.508 1.00 93.31 92 ARG A O 1
ATOM 752 N N . GLY A 1 93 ? -18.842 -3.261 16.184 1.00 92.38 93 GLY A N 1
ATOM 753 C CA . GLY A 1 93 ? -19.115 -3.640 17.574 1.00 92.38 93 GLY A CA 1
ATOM 754 C C . GLY A 1 93 ? -18.279 -4.834 18.049 1.00 92.38 93 GLY A C 1
ATOM 755 O O . GLY A 1 93 ? -17.724 -4.799 19.144 1.00 92.38 93 GLY A O 1
ATOM 756 N N . ARG A 1 94 ? -18.118 -5.871 17.214 1.00 92.56 94 ARG A N 1
ATOM 757 C CA . ARG A 1 94 ? -17.326 -7.068 17.548 1.00 92.56 94 ARG A CA 1
ATOM 758 C C . ARG A 1 94 ? -15.848 -6.754 17.766 1.00 92.56 94 ARG A C 1
ATOM 760 O O . ARG A 1 94 ? -15.223 -7.364 18.637 1.00 92.56 94 ARG A O 1
ATOM 767 N N . VAL A 1 95 ? -15.290 -5.857 16.960 1.00 93.25 95 VAL A N 1
ATOM 768 C CA . VAL A 1 95 ? -13.848 -5.590 16.936 1.00 93.25 95 VAL A CA 1
ATOM 769 C C . VAL A 1 95 ? -13.438 -4.387 17.787 1.00 93.25 95 VAL A C 1
ATOM 771 O O . VAL A 1 95 ? -12.253 -4.259 18.084 1.00 93.25 95 VAL A O 1
ATOM 774 N N . ARG A 1 96 ? -14.372 -3.522 18.216 1.00 89.69 96 ARG A N 1
ATOM 775 C CA . ARG A 1 96 ? -14.085 -2.280 18.970 1.00 89.69 96 ARG A CA 1
ATOM 776 C C . ARG A 1 96 ? -13.205 -2.507 20.199 1.00 89.69 96 ARG A C 1
ATOM 778 O O . ARG A 1 96 ? -12.188 -1.834 20.355 1.00 89.69 96 ARG A O 1
ATOM 785 N N . ASP A 1 97 ? -13.541 -3.517 20.990 1.00 90.88 97 ASP A N 1
ATOM 786 C CA . ASP A 1 97 ? -12.881 -3.802 22.270 1.00 90.88 97 ASP A CA 1
ATOM 787 C C . ASP A 1 97 ? -11.936 -5.018 22.184 1.00 90.88 97 ASP A C 1
ATOM 789 O O . ASP A 1 97 ? -11.427 -5.508 23.186 1.00 90.88 97 ASP A O 1
ATOM 793 N N . ARG A 1 98 ? -11.666 -5.505 20.962 1.00 94.25 98 ARG A N 1
ATOM 794 C CA . ARG A 1 98 ? -10.775 -6.644 20.687 1.00 94.25 98 ARG A CA 1
ATOM 795 C C . ARG A 1 98 ? -9.596 -6.207 19.812 1.00 94.25 98 ARG A C 1
ATOM 797 O O . ARG A 1 98 ? -9.639 -6.428 18.600 1.00 94.25 98 ARG A O 1
ATOM 804 N N . PRO A 1 99 ? -8.550 -5.581 20.387 1.00 93.25 99 PRO A N 1
ATOM 805 C CA . PRO A 1 99 ? -7.423 -5.067 19.613 1.00 93.25 99 PRO A CA 1
ATOM 806 C C . PRO A 1 99 ? -6.743 -6.164 18.800 1.00 93.25 99 PRO A C 1
ATOM 808 O O . PRO A 1 99 ? -6.615 -5.996 17.593 1.00 93.25 99 PRO A O 1
ATOM 811 N N . ALA A 1 100 ? -6.420 -7.305 19.419 1.00 96.25 100 ALA A N 1
ATOM 812 C CA . ALA A 1 100 ? -5.793 -8.436 18.733 1.00 96.25 100 ALA A CA 1
ATOM 813 C C . ALA A 1 100 ? -6.559 -8.840 17.462 1.00 96.25 100 ALA A C 1
ATOM 815 O O . ALA A 1 100 ? -5.961 -8.970 16.404 1.00 96.25 100 ALA A O 1
ATOM 816 N N . LEU A 1 101 ? -7.895 -8.914 17.531 1.00 95.94 101 LEU A N 1
ATOM 817 C CA . LEU A 1 101 ? -8.732 -9.263 16.381 1.00 95.94 101 LEU A CA 1
ATOM 818 C C . LEU A 1 101 ? -8.611 -8.246 15.235 1.00 95.94 101 LEU A C 1
ATOM 820 O O . LEU A 1 101 ? -8.554 -8.650 14.078 1.00 95.94 101 LEU A O 1
ATOM 824 N N . ARG A 1 102 ? -8.545 -6.941 15.541 1.00 96.38 102 ARG A N 1
ATOM 825 C CA . ARG A 1 102 ? -8.345 -5.896 14.521 1.00 96.38 102 ARG A CA 1
ATOM 826 C C . ARG A 1 102 ? -6.986 -6.020 13.851 1.00 96.38 102 ARG A C 1
ATOM 828 O O . ARG A 1 102 ? -6.936 -6.028 12.626 1.00 96.38 102 ARG A O 1
ATOM 835 N N . PHE A 1 103 ? 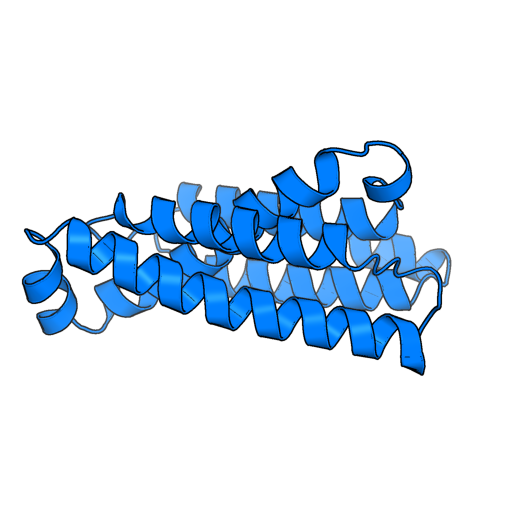-5.918 -6.132 14.642 1.00 97.94 103 PHE A N 1
ATOM 836 C CA . PHE A 1 103 ? -4.558 -6.287 14.120 1.00 97.94 103 PHE A CA 1
ATOM 837 C C . PHE A 1 103 ? -4.456 -7.528 13.235 1.00 97.94 103 PHE A C 1
ATOM 839 O O . PHE A 1 103 ? -3.988 -7.421 12.108 1.00 97.94 103 PHE A O 1
ATOM 846 N N . THR A 1 104 ? -4.981 -8.673 13.684 1.00 98.00 104 THR A N 1
ATOM 847 C CA . THR A 1 104 ? -4.983 -9.910 12.893 1.00 98.00 104 THR A CA 1
ATOM 848 C C . THR A 1 104 ? -5.769 -9.760 11.594 1.00 98.00 104 THR A C 1
ATOM 850 O O . THR A 1 104 ? -5.278 -10.154 10.546 1.00 98.00 104 THR A O 1
ATOM 853 N N . TRP A 1 105 ? -6.972 -9.179 11.621 1.00 98.06 105 TRP A N 1
ATOM 854 C CA . TRP A 1 105 ? -7.775 -9.018 10.402 1.00 98.06 105 TRP A CA 1
ATOM 855 C C . TRP A 1 105 ? -7.118 -8.074 9.397 1.00 98.06 105 TRP A C 1
ATOM 857 O O . TRP A 1 105 ? -7.109 -8.372 8.205 1.00 98.06 105 TRP A O 1
ATOM 867 N N . CYS A 1 106 ? -6.540 -6.969 9.871 1.00 98.38 106 CYS A N 1
ATOM 868 C CA . CYS A 1 106 ? -5.823 -6.042 9.003 1.00 98.38 106 CYS A CA 1
ATOM 869 C C . CYS A 1 106 ? -4.542 -6.681 8.446 1.00 98.38 106 CYS A C 1
ATOM 871 O O . CYS A 1 106 ? -4.283 -6.550 7.257 1.00 98.38 106 CYS A O 1
ATOM 873 N N . ALA A 1 107 ? -3.798 -7.442 9.257 1.00 98.44 107 ALA A N 1
ATOM 874 C CA . ALA A 1 107 ? -2.614 -8.181 8.816 1.00 98.44 107 ALA A CA 1
ATOM 875 C C . ALA A 1 107 ? -2.947 -9.237 7.749 1.00 98.44 107 ALA A C 1
ATOM 877 O O . ALA A 1 107 ? -2.256 -9.321 6.742 1.00 98.44 107 ALA A O 1
ATOM 878 N N . VAL A 1 108 ? -4.031 -10.005 7.926 1.00 98.50 108 VAL A N 1
ATOM 879 C CA . VAL A 1 108 ? -4.487 -10.998 6.935 1.00 98.50 108 VAL A CA 1
ATOM 880 C C . VAL A 1 108 ? -4.911 -10.320 5.632 1.00 98.50 108 VAL A C 1
ATOM 882 O O . VAL A 1 108 ? -4.545 -10.788 4.558 1.00 98.50 108 VAL A O 1
ATOM 885 N N . ALA A 1 109 ? -5.643 -9.204 5.708 1.00 98.25 109 ALA A N 1
ATOM 886 C CA . ALA A 1 109 ? -5.995 -8.428 4.521 1.00 98.25 109 ALA A CA 1
ATOM 887 C C . ALA A 1 109 ? -4.742 -7.898 3.805 1.00 98.25 109 ALA A C 1
ATOM 889 O O . ALA A 1 109 ? -4.637 -8.020 2.589 1.00 98.25 109 ALA A O 1
ATOM 890 N N . GLY A 1 110 ? -3.778 -7.370 4.566 1.00 98.25 110 GLY A N 1
ATOM 891 C CA . GLY A 1 110 ? -2.486 -6.924 4.054 1.00 98.25 110 GLY A CA 1
ATOM 892 C C . GLY A 1 110 ? -1.700 -8.033 3.374 1.00 98.25 110 GLY A C 1
ATOM 893 O O . GLY A 1 110 ? -1.209 -7.823 2.277 1.00 98.25 110 GLY A O 1
ATOM 894 N N . PHE A 1 111 ? -1.645 -9.220 3.978 1.00 98.56 111 PHE A N 1
ATOM 895 C CA . PHE A 1 111 ? -0.955 -10.380 3.414 1.00 98.56 111 PHE A CA 1
ATOM 896 C C . PHE A 1 111 ? -1.538 -10.785 2.061 1.00 98.56 111 PHE A C 1
ATOM 898 O O . PHE A 1 111 ? -0.795 -10.993 1.110 1.00 98.56 111 PHE A O 1
ATOM 905 N N . VAL A 1 112 ? -2.868 -10.848 1.952 1.00 98.44 112 VAL A N 1
ATOM 906 C CA . VAL A 1 112 ? -3.530 -11.169 0.680 1.00 98.44 112 VAL A CA 1
ATOM 907 C C . VAL A 1 112 ? -3.210 -10.118 -0.383 1.00 98.44 112 VAL A C 1
ATOM 909 O O . VAL A 1 112 ? -2.895 -10.483 -1.510 1.00 98.44 112 VAL A O 1
ATOM 912 N N . ILE A 1 113 ? -3.261 -8.829 -0.033 1.00 97.94 113 ILE A N 1
ATOM 913 C CA . ILE A 1 113 ? -2.931 -7.745 -0.970 1.00 97.94 113 ILE A CA 1
ATOM 914 C C . ILE A 1 113 ? -1.453 -7.808 -1.376 1.00 97.94 113 ILE A C 1
ATOM 916 O O . ILE A 1 113 ? -1.169 -7.686 -2.562 1.00 97.94 113 ILE A O 1
ATOM 920 N N . ALA A 1 114 ? -0.541 -8.045 -0.428 1.00 97.25 114 ALA A N 1
ATOM 921 C CA . ALA A 1 114 ? 0.893 -8.178 -0.683 1.00 97.25 114 ALA A CA 1
ATOM 922 C C . ALA A 1 114 ? 1.173 -9.311 -1.669 1.00 97.25 114 ALA A C 1
ATOM 924 O O . ALA A 1 114 ? 1.787 -9.094 -2.700 1.00 97.25 114 ALA A O 1
ATOM 925 N N . VAL A 1 115 ? 0.635 -10.507 -1.414 1.00 97.56 115 VAL A N 1
ATOM 926 C CA . VAL A 1 115 ? 0.824 -11.655 -2.312 1.00 97.56 115 VAL A CA 1
ATOM 927 C C . VAL A 1 115 ? 0.282 -11.365 -3.712 1.00 97.56 115 VAL A C 1
ATOM 929 O O . VAL A 1 115 ? 0.917 -11.727 -4.698 1.00 97.56 115 VAL A O 1
ATOM 932 N N . VAL A 1 116 ? -0.880 -10.712 -3.825 1.00 96.94 116 VAL A N 1
ATOM 933 C CA . VAL A 1 116 ? -1.419 -10.315 -5.136 1.00 96.94 116 VAL A CA 1
ATOM 934 C C . VAL A 1 116 ? -0.489 -9.325 -5.836 1.00 96.94 116 VAL A C 1
ATOM 936 O O . VAL A 1 116 ? -0.279 -9.465 -7.038 1.00 96.94 116 VAL A O 1
ATOM 939 N N . TRP A 1 117 ? 0.070 -8.362 -5.104 1.00 95.25 117 TRP A N 1
ATOM 940 C CA . TRP A 1 117 ? 1.012 -7.383 -5.639 1.00 95.25 117 TRP A CA 1
ATOM 941 C C . TRP A 1 117 ? 2.286 -8.045 -6.176 1.00 95.25 117 TRP A C 1
ATOM 943 O O . TRP A 1 117 ? 2.589 -7.888 -7.353 1.00 95.25 117 TRP A O 1
ATOM 953 N N . GLU A 1 118 ? 2.940 -8.889 -5.380 1.00 95.38 118 GLU A N 1
ATOM 954 C CA . GLU A 1 118 ? 4.149 -9.626 -5.785 1.00 95.38 118 GLU A CA 1
ATOM 955 C C . GLU A 1 118 ? 3.910 -10.510 -7.012 1.00 95.38 118 GLU A C 1
ATOM 957 O O . GLU A 1 118 ? 4.738 -10.614 -7.916 1.00 95.38 118 GLU A O 1
ATOM 962 N N . VAL A 1 119 ? 2.735 -11.145 -7.092 1.00 95.62 119 VAL A N 1
ATOM 963 C CA . VAL A 1 119 ? 2.351 -11.911 -8.283 1.00 95.62 119 VAL A CA 1
ATOM 964 C C . VAL A 1 119 ? 2.181 -10.987 -9.489 1.00 95.62 119 VAL A C 1
ATOM 966 O O . VAL A 1 119 ? 2.591 -11.351 -10.589 1.00 95.62 119 VAL A O 1
ATOM 969 N N . MET A 1 120 ? 1.592 -9.801 -9.319 1.00 94.12 120 MET A N 1
ATOM 970 C CA . MET A 1 120 ? 1.474 -8.818 -10.399 1.00 94.12 120 MET A CA 1
ATOM 971 C C . MET A 1 120 ? 2.839 -8.303 -10.864 1.00 94.12 120 MET A C 1
ATOM 973 O O . MET A 1 120 ? 3.027 -8.149 -12.069 1.00 94.12 120 MET A O 1
ATOM 977 N N . GLU A 1 121 ? 3.792 -8.088 -9.959 1.00 92.62 121 GLU A N 1
ATOM 978 C CA . GLU A 1 121 ? 5.164 -7.704 -10.308 1.00 92.62 121 GLU A CA 1
ATOM 979 C C . GLU A 1 121 ? 5.901 -8.820 -11.037 1.00 92.62 121 GLU A C 1
ATOM 981 O O . GLU A 1 121 ? 6.497 -8.569 -12.083 1.00 92.62 121 GLU A O 1
ATOM 986 N N . LEU A 1 122 ? 5.763 -10.069 -10.583 1.00 94.12 122 LEU A N 1
ATOM 987 C CA . LEU A 1 122 ? 6.280 -11.231 -11.303 1.00 94.12 122 LEU A CA 1
ATOM 988 C C . LEU A 1 122 ? 5.718 -11.308 -12.729 1.00 94.12 122 LEU A C 1
ATOM 990 O O . LEU A 1 122 ? 6.460 -11.537 -13.684 1.00 94.12 122 LEU A O 1
ATOM 994 N N . LEU A 1 123 ? 4.410 -11.102 -12.899 1.00 93.50 123 LEU A N 1
ATOM 995 C CA . LEU A 1 123 ? 3.792 -11.061 -14.226 1.00 93.50 123 LEU A CA 1
ATOM 996 C C . LEU A 1 123 ? 4.307 -9.871 -15.052 1.00 93.50 123 LEU A C 1
ATOM 998 O O . LEU A 1 123 ? 4.543 -10.020 -16.250 1.00 93.50 123 LEU A O 1
ATOM 1002 N N . GLY A 1 124 ? 4.518 -8.711 -14.430 1.00 92.62 124 GLY A N 1
ATOM 1003 C CA . GLY A 1 124 ? 5.121 -7.542 -15.066 1.00 92.62 124 GLY A CA 1
ATOM 1004 C C . GLY A 1 124 ? 6.539 -7.817 -15.567 1.00 92.62 124 GLY A C 1
ATOM 1005 O O . GLY A 1 124 ? 6.839 -7.534 -16.726 1.00 92.62 124 GLY A O 1
ATOM 1006 N N . PHE A 1 125 ? 7.375 -8.444 -14.740 1.00 91.5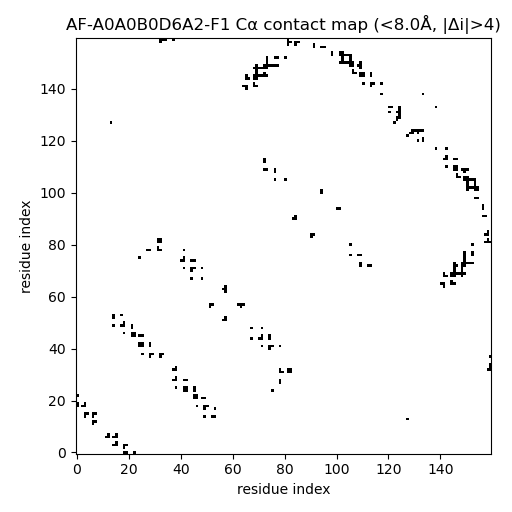6 125 PHE A N 1
ATOM 1007 C CA . PHE A 1 125 ? 8.730 -8.855 -15.100 1.00 91.56 125 PHE A CA 1
ATOM 1008 C C . PHE A 1 125 ? 8.740 -9.830 -16.286 1.00 91.56 125 PHE A C 1
ATOM 1010 O O . PHE A 1 125 ? 9.508 -9.665 -17.232 1.00 91.56 125 PHE A O 1
ATOM 1017 N N . LEU A 1 126 ? 7.857 -10.835 -16.264 1.00 93.44 126 LEU A N 1
ATOM 1018 C CA . LEU A 1 126 ? 7.813 -11.878 -17.292 1.00 93.44 126 LEU A CA 1
ATOM 1019 C C . LEU A 1 126 ? 7.217 -11.407 -18.626 1.00 93.44 126 LEU A C 1
ATOM 1021 O O . LEU A 1 126 ? 7.631 -11.899 -19.676 1.00 93.44 126 LEU A O 1
ATOM 1025 N N . PHE A 1 127 ? 6.227 -10.508 -18.599 1.00 93.38 127 PHE A N 1
ATOM 1026 C CA . PHE A 1 127 ? 5.413 -10.186 -19.780 1.00 93.38 127 PHE A CA 1
ATOM 1027 C C . PHE A 1 127 ? 5.477 -8.726 -20.240 1.00 93.38 127 PHE A C 1
ATOM 1029 O O . PHE A 1 127 ? 5.028 -8.443 -21.351 1.00 93.38 127 PHE A O 1
ATOM 1036 N N . VAL A 1 128 ? 5.989 -7.799 -19.424 1.00 91.81 128 VAL A N 1
ATOM 1037 C CA . VAL A 1 128 ? 5.944 -6.354 -19.712 1.00 91.81 128 VAL A CA 1
ATOM 1038 C C . VAL A 1 128 ? 7.340 -5.754 -19.835 1.00 91.81 128 VAL A C 1
ATOM 1040 O O . VAL A 1 128 ? 7.679 -5.243 -20.901 1.00 91.81 128 VAL A O 1
ATOM 1043 N N . THR A 1 129 ? 8.149 -5.791 -18.774 1.00 87.56 129 THR A N 1
ATOM 1044 C CA . THR A 1 129 ? 9.517 -5.251 -18.794 1.00 87.56 129 THR A CA 1
ATOM 1045 C C . THR A 1 129 ? 10.408 -5.922 -17.743 1.00 87.56 129 THR A C 1
ATOM 1047 O O . THR A 1 129 ? 9.974 -6.073 -16.600 1.00 87.56 129 THR A O 1
ATOM 1050 N N . PRO A 1 130 ? 11.666 -6.275 -18.080 1.00 85.19 130 PRO A N 1
ATOM 1051 C CA . PRO A 1 130 ? 12.621 -6.821 -17.117 1.00 85.19 130 PRO A CA 1
ATOM 1052 C C . PRO A 1 130 ? 13.123 -5.789 -16.095 1.00 85.19 130 PRO A C 1
ATOM 1054 O O . PRO A 1 130 ? 13.804 -6.169 -15.148 1.00 85.19 130 PRO A O 1
ATOM 1057 N N . ASP A 1 131 ? 12.802 -4.502 -16.266 1.00 83.69 131 ASP A N 1
ATOM 1058 C CA . ASP A 1 131 ? 13.202 -3.443 -15.329 1.00 83.69 131 ASP A CA 1
ATOM 1059 C C . ASP A 1 131 ? 12.514 -3.574 -13.957 1.00 83.69 131 ASP A C 1
ATOM 1061 O O . ASP A 1 131 ? 12.981 -3.002 -12.970 1.00 83.69 131 ASP A O 1
ATOM 1065 N N . ILE A 1 132 ? 11.425 -4.349 -13.876 1.00 81.19 132 ILE A N 1
ATOM 1066 C CA . ILE A 1 132 ? 10.761 -4.711 -12.618 1.00 81.19 132 ILE A CA 1
ATOM 1067 C C . ILE A 1 132 ? 11.628 -5.761 -11.915 1.00 81.19 132 ILE A C 1
ATOM 1069 O O . ILE A 1 132 ? 11.554 -6.954 -12.204 1.00 81.19 132 ILE A O 1
ATOM 1073 N N . HIS A 1 133 ? 12.505 -5.311 -11.024 1.00 76.00 133 HIS A N 1
ATOM 1074 C CA . HIS A 1 133 ? 13.415 -6.188 -10.297 1.00 76.00 133 HIS A CA 1
ATOM 1075 C C . HIS A 1 133 ? 12.652 -6.968 -9.219 1.00 76.00 133 HIS A C 1
ATOM 1077 O O . HIS A 1 133 ? 12.014 -6.361 -8.377 1.00 76.00 133 HIS A O 1
ATOM 1083 N N . ILE A 1 134 ? 12.765 -8.303 -9.229 1.00 83.00 134 ILE A N 1
ATOM 1084 C CA . ILE A 1 134 ? 12.088 -9.202 -8.270 1.00 83.00 134 ILE A CA 1
ATOM 1085 C C . ILE A 1 134 ? 13.046 -10.193 -7.567 1.00 83.00 134 ILE A C 1
ATOM 1087 O O . ILE A 1 134 ? 12.926 -11.416 -7.725 1.00 83.00 134 ILE A O 1
ATOM 1091 N N . PRO A 1 135 ? 14.068 -9.733 -6.818 1.00 84.31 135 PRO A N 1
ATOM 1092 C CA . PRO A 1 135 ? 14.893 -10.638 -6.022 1.00 84.31 135 PRO A CA 1
ATOM 1093 C C . PRO A 1 135 ? 14.055 -11.356 -4.943 1.00 84.31 135 PRO A C 1
ATOM 1095 O O . PRO A 1 135 ? 13.286 -10.708 -4.244 1.00 84.31 135 PRO A O 1
ATOM 1098 N N . PRO A 1 136 ? 14.255 -12.664 -4.679 1.00 85.94 136 PRO A N 1
ATOM 1099 C CA . PRO A 1 136 ? 13.447 -13.388 -3.687 1.00 85.94 136 PRO A CA 1
ATOM 1100 C C . PRO A 1 136 ? 13.470 -12.808 -2.263 1.00 85.94 136 PRO A C 1
ATOM 1102 O O . PRO A 1 136 ? 12.515 -12.979 -1.507 1.00 85.94 136 PRO A O 1
ATOM 1105 N N . LEU A 1 137 ? 14.575 -12.162 -1.872 1.00 88.88 137 LEU A N 1
ATOM 1106 C CA . LEU A 1 137 ? 14.687 -11.496 -0.570 1.00 88.88 137 LEU A CA 1
ATOM 1107 C C . LEU A 1 137 ? 13.896 -10.185 -0.509 1.00 88.88 137 LEU A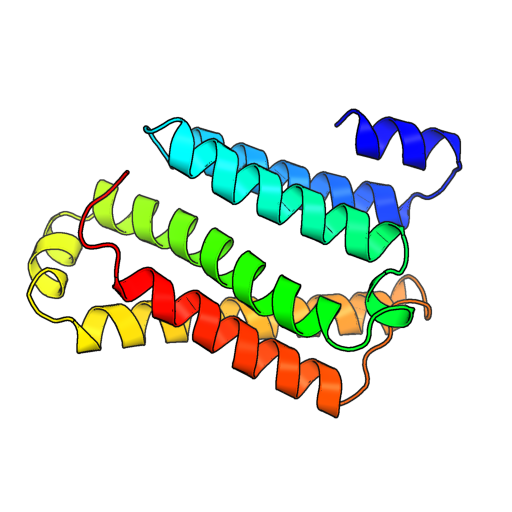 C 1
ATOM 1109 O O . LEU A 1 137 ? 13.465 -9.816 0.580 1.00 88.88 137 LEU A O 1
ATOM 1113 N N . ASP A 1 138 ? 13.715 -9.529 -1.651 1.00 88.94 138 ASP A N 1
ATOM 1114 C CA . ASP A 1 138 ? 12.968 -8.280 -1.803 1.00 88.94 138 ASP A CA 1
ATOM 1115 C C . ASP A 1 138 ? 11.479 -8.565 -1.619 1.00 88.94 138 ASP A C 1
ATOM 1117 O O . ASP A 1 138 ? 10.922 -8.201 -0.590 1.00 88.94 138 ASP A O 1
ATOM 1121 N N . THR A 1 139 ? 10.930 -9.463 -2.447 1.00 93.06 139 THR A N 1
ATOM 1122 C CA . THR A 1 139 ? 9.563 -9.995 -2.330 1.00 93.06 139 THR A CA 1
ATOM 1123 C C . THR A 1 139 ? 9.214 -10.442 -0.910 1.00 93.06 139 THR A C 1
ATOM 1125 O O . THR A 1 139 ? 8.133 -10.170 -0.384 1.00 93.06 139 THR A O 1
ATOM 1128 N N . LEU A 1 140 ? 10.119 -11.165 -0.240 1.00 95.56 140 LEU A N 1
ATOM 1129 C CA . LEU A 1 140 ? 9.875 -11.579 1.140 1.00 95.56 140 LEU A CA 1
ATOM 1130 C C . LEU A 1 140 ? 9.841 -10.374 2.095 1.00 95.56 140 LEU A C 1
ATOM 1132 O O . LEU A 1 140 ? 8.989 -10.327 2.988 1.00 95.56 140 LEU A O 1
ATOM 1136 N N . GLY A 1 141 ? 10.764 -9.426 1.932 1.00 94.62 141 GLY A N 1
ATOM 1137 C CA . GLY A 1 141 ? 10.819 -8.185 2.699 1.00 94.62 141 GLY A CA 1
ATOM 1138 C C . GLY A 1 141 ? 9.565 -7.335 2.520 1.00 94.62 141 GLY A C 1
ATOM 1139 O O . GLY A 1 141 ? 8.982 -6.898 3.516 1.00 94.62 141 GLY A O 1
ATOM 1140 N N . ASP A 1 142 ? 9.103 -7.188 1.287 1.00 95.12 142 ASP A N 1
ATOM 1141 C CA . ASP A 1 142 ? 7.934 -6.404 0.902 1.00 95.12 142 ASP A CA 1
ATOM 1142 C C . ASP A 1 142 ? 6.640 -7.006 1.434 1.00 95.12 142 ASP A C 1
ATOM 1144 O O . ASP A 1 142 ? 5.832 -6.299 2.048 1.00 95.12 142 ASP A O 1
ATOM 1148 N N . ILE A 1 143 ? 6.485 -8.334 1.360 1.00 97.62 143 ILE A N 1
ATOM 1149 C CA . ILE A 1 143 ? 5.375 -9.025 2.024 1.00 97.62 143 ILE A CA 1
ATOM 1150 C C . ILE A 1 143 ? 5.415 -8.784 3.535 1.00 97.62 143 ILE A C 1
ATOM 1152 O O . ILE A 1 143 ? 4.394 -8.420 4.125 1.00 97.62 143 ILE A O 1
ATOM 1156 N N . ILE A 1 144 ? 6.561 -8.987 4.193 1.00 98.06 144 ILE A N 1
ATOM 1157 C CA . ILE A 1 144 ? 6.668 -8.834 5.653 1.00 98.06 144 ILE A CA 1
ATOM 1158 C C . ILE A 1 144 ? 6.317 -7.403 6.066 1.00 98.06 144 ILE A C 1
ATOM 1160 O O . ILE A 1 144 ? 5.485 -7.188 6.953 1.00 98.06 144 ILE A O 1
ATOM 1164 N N . MET A 1 145 ? 6.930 -6.418 5.419 1.00 98.06 145 MET A N 1
ATOM 1165 C CA . MET A 1 145 ? 6.790 -5.011 5.779 1.00 98.06 145 MET A CA 1
ATOM 1166 C C . MET A 1 145 ? 5.426 -4.461 5.380 1.00 98.06 145 MET A C 1
ATOM 1168 O O . MET A 1 145 ? 4.804 -3.730 6.154 1.00 98.06 145 MET A O 1
ATOM 1172 N N . GLY A 1 146 ? 4.888 -4.920 4.258 1.00 97.75 146 GLY A N 1
ATOM 1173 C CA . GLY A 1 146 ? 3.514 -4.694 3.853 1.00 97.75 146 GLY A CA 1
ATOM 1174 C C . GLY A 1 146 ? 2.491 -5.217 4.863 1.00 97.75 146 GLY A C 1
ATOM 1175 O O . GLY A 1 146 ? 1.571 -4.494 5.257 1.00 97.75 146 GLY A O 1
ATOM 1176 N N . VAL A 1 147 ? 2.666 -6.448 5.355 1.00 98.50 147 VAL A N 1
ATOM 1177 C CA . VAL A 1 147 ? 1.802 -7.037 6.394 1.00 98.50 147 VAL A CA 1
ATOM 1178 C C . VAL A 1 147 ? 1.881 -6.252 7.699 1.00 98.50 147 VAL A C 1
ATOM 1180 O O . VAL A 1 147 ? 0.847 -6.018 8.331 1.00 98.50 147 VAL A O 1
ATOM 1183 N N . LEU A 1 148 ? 3.074 -5.814 8.108 1.00 98.56 148 LEU A N 1
ATOM 1184 C CA . LEU A 1 148 ? 3.246 -4.983 9.302 1.00 98.56 148 LEU A CA 1
ATOM 1185 C C . LEU A 1 148 ? 2.553 -3.622 9.151 1.00 98.56 148 LEU A C 1
ATOM 1187 O O . LEU A 1 148 ? 1.833 -3.194 10.058 1.00 98.56 148 LEU A O 1
ATOM 1191 N N . GLY A 1 149 ? 2.703 -2.974 7.994 1.00 98.38 149 GLY A N 1
ATOM 1192 C CA . GLY A 1 149 ? 2.014 -1.727 7.669 1.00 98.38 149 GLY A CA 1
ATOM 1193 C C . GLY A 1 149 ? 0.497 -1.888 7.713 1.00 98.38 149 GLY A C 1
ATOM 1194 O O . GLY A 1 149 ? -0.205 -1.129 8.383 1.00 98.38 149 GLY A O 1
ATOM 1195 N N . ALA A 1 150 ? -0.020 -2.947 7.097 1.00 98.50 150 ALA A N 1
ATOM 1196 C CA . ALA A 1 150 ? -1.430 -3.293 7.164 1.00 98.50 150 ALA A CA 1
ATOM 1197 C C . ALA A 1 150 ? -1.905 -3.567 8.598 1.00 98.50 150 ALA A C 1
ATOM 1199 O O . ALA A 1 150 ? -2.955 -3.070 9.000 1.00 98.50 150 ALA A O 1
ATOM 1200 N N . ALA A 1 151 ? -1.138 -4.300 9.410 1.00 98.44 151 ALA A N 1
ATOM 1201 C CA . ALA A 1 151 ? -1.490 -4.578 10.800 1.00 98.44 151 ALA A CA 1
ATOM 1202 C C . ALA A 1 151 ? -1.690 -3.282 11.605 1.00 98.44 151 ALA A C 1
ATOM 1204 O O . ALA A 1 151 ? -2.661 -3.179 12.359 1.00 98.44 151 ALA A O 1
ATOM 1205 N N . CYS A 1 152 ? -0.848 -2.263 11.393 1.00 98.44 152 CYS A N 1
ATOM 1206 C CA . CYS A 1 152 ? -0.967 -0.949 12.036 1.00 98.44 152 CYS A CA 1
ATOM 1207 C C . CYS A 1 152 ? -2.321 -0.257 11.782 1.00 98.44 152 CYS A C 1
ATOM 1209 O O . CYS A 1 152 ? -2.760 0.562 12.590 1.00 98.44 152 CYS A O 1
ATOM 1211 N N . VAL A 1 153 ? -3.070 -0.623 10.739 1.00 98.06 153 VAL A N 1
ATOM 1212 C CA . VAL A 1 153 ? -4.447 -0.132 10.545 1.00 98.06 153 VAL A CA 1
ATOM 1213 C C . VAL A 1 153 ? -5.364 -0.512 11.717 1.00 98.06 153 VAL A C 1
ATOM 1215 O O . VAL A 1 153 ? -6.315 0.212 12.016 1.00 98.06 153 VAL A O 1
ATOM 1218 N N . GLY A 1 154 ? -5.042 -1.574 12.465 1.00 96.06 154 GLY A N 1
ATOM 1219 C CA . GLY A 1 154 ? -5.757 -2.004 13.669 1.00 96.06 154 GLY A CA 1
ATOM 1220 C C . GLY A 1 154 ? -5.834 -0.955 14.792 1.00 96.06 154 GLY A C 1
ATOM 1221 O O . GLY A 1 154 ? -6.670 -1.088 15.701 1.00 96.06 154 GLY A O 1
ATOM 1222 N N . PHE A 1 155 ? -5.033 0.116 14.725 1.00 96.44 155 PHE A N 1
ATOM 1223 C CA . PHE A 1 155 ? -5.172 1.290 15.593 1.00 96.44 155 PHE A CA 1
ATOM 1224 C C . PHE A 1 155 ? -6.464 2.088 15.321 1.00 96.44 155 PHE A C 1
ATOM 1226 O O . PHE A 1 155 ? -7.000 2.707 16.245 1.00 96.44 155 PHE A O 1
ATOM 1233 N N . HIS A 1 156 ? -7.033 2.024 14.111 1.00 93.50 156 HIS A N 1
ATOM 1234 C CA . HIS A 1 156 ? -8.284 2.704 13.756 1.00 93.50 156 HIS A CA 1
ATOM 1235 C C . HIS A 1 156 ? -9.507 1.921 14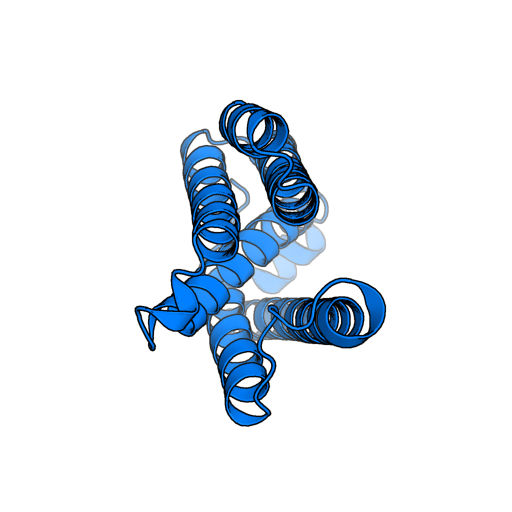.2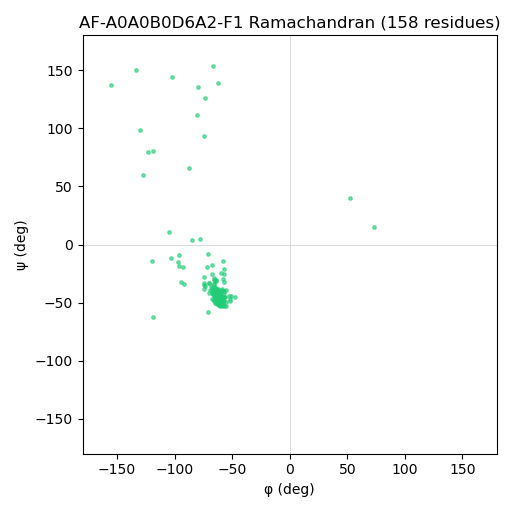35 1.00 93.50 156 HIS A C 1
ATOM 1237 O O . HIS A 1 156 ? -9.843 0.847 13.733 1.00 93.50 156 HIS A O 1
ATOM 1243 N N . ARG A 1 157 ? -10.201 2.486 15.224 1.00 90.19 157 ARG A N 1
ATOM 1244 C CA . ARG A 1 157 ? -11.396 1.884 15.846 1.00 90.19 157 ARG A CA 1
ATOM 1245 C C . ARG A 1 157 ? -12.705 2.340 15.209 1.00 90.19 157 ARG A C 1
ATOM 1247 O O . ARG A 1 157 ? -13.740 1.701 15.394 1.00 90.19 157 ARG A O 1
ATOM 1254 N N . GLU A 1 158 ? -12.662 3.460 14.501 1.00 90.00 158 GLU A N 1
ATOM 1255 C CA . GLU A 1 158 ? -13.833 4.151 13.982 1.00 90.00 158 GLU A CA 1
ATOM 1256 C C . GLU A 1 158 ? -13.627 4.543 12.525 1.00 90.00 158 GLU A C 1
ATOM 1258 O O . GLU A 1 158 ? -12.486 4.789 12.120 1.00 90.00 158 GLU A O 1
ATOM 1263 N N . PRO A 1 159 ? -14.719 4.611 11.746 1.00 90.00 159 PRO A N 1
ATOM 1264 C CA . PRO A 1 159 ? -14.643 5.110 10.390 1.00 90.00 159 PRO A CA 1
ATOM 1265 C C . PRO A 1 159 ? -14.289 6.605 10.363 1.00 90.00 159 PRO A C 1
ATOM 1267 O O . PRO A 1 159 ? -14.568 7.357 11.299 1.00 90.00 159 PRO A O 1
ATOM 1270 N N . ARG A 1 160 ? -13.672 7.014 9.264 1.00 88.31 160 ARG A N 1
ATOM 1271 C CA . ARG A 1 160 ? -13.129 8.330 8.951 1.00 88.31 160 ARG A CA 1
ATOM 1272 C C . ARG A 1 160 ? -13.732 8.869 7.662 1.00 88.31 160 ARG A C 1
ATOM 1274 O O . ARG A 1 160 ? -14.220 8.099 6.806 1.00 88.31 160 ARG A O 1
#

Sequence (160 aa):
MIAAGYYALDGRWVDVAVLLLAGLGQVIAFLWFRTPHARAVCSLIMLTAAVSAAEQLYSRIWWWDILIHFVALYALVWMAWNRVLTHHPRVRGRVRDRPALRFTWCAVAGFVIAVVWEVMELLGFLFVTPDIHIPPLDTLGDIIMGVLGAACVGFHREPR

Solvent-accessible surface area (backbone atoms only — not comparable to full-atom values): 7960 Å² total; per-residue (Å²): 103,72,66,33,54,56,38,48,77,72,67,38,59,69,46,25,52,45,33,50,54,24,44,49,52,31,52,48,26,59,74,46,32,76,41,68,66,63,24,49,53,38,33,49,45,32,50,51,47,31,51,34,60,59,68,47,41,46,84,74,35,84,63,50,47,44,51,43,32,15,52,43,27,21,36,54,39,38,44,54,48,27,44,47,41,65,75,31,61,68,56,35,64,66,38,58,87,31,58,70,60,31,27,51,52,27,22,52,53,11,40,55,53,33,54,53,48,53,52,51,46,53,49,35,29,77,75,72,42,73,84,53,79,76,54,74,68,51,56,52,45,34,37,54,34,10,18,53,24,4,21,58,38,33,74,62,71,67,60,73

Secondary structure (DSSP, 8-state):
-HHHHHHHHTT-HHHHHHHHHHHHHHHHHHHH-SSHHHHHHHHHHHHHHHHHHHTTHHHHSTTHHHHHHHHHHHHHHHHHHHHHHHH-HHHHHHHHT-HHHHHHHHHHHHHHHHHHHHHHHHHHHHHT-TTS---HHHHHHHHHHHHHHHHHGGG--S--

Radius of gyration: 16.26 Å; Cα contacts (8 Å, |Δi|>4): 196; chains: 1; bounding box: 41×29×46 Å

Foldseek 3Di:
DVVLVVCVVVVNVVLNVLQVVLVVQLVLQVVLAPDPVLSVQLSVLSNCLSVCVVVVVCVVDVCVLLVSLLSNLLSVLLSVVLNCQVPPVVVLVVLLPPLVVLLVVQLVVQLVVLVVVLVVLVCCCVPPHVSSDRDPVSSVSSSVSSSVSSSVSSVDSHHD

Organism: NCBI:txid223184